Protein AF-A0A8T3SNE8-F1 (afdb_monomer)

Sequence (83 aa):
MERSDSVADELERRGVAAPAALLMEAHRPLLPLLRQGIIFLGPLLSPLLGTRRFGMLREALEDPAVYDRIAARLTGERRDPSR

Mean predicted aligned error: 7.27 Å

pLDDT: mean 81.04, std 12.56, range [37.94, 90.31]

Foldseek 3Di:
DDVLVVVLVVCVVVVNLQVVLVVLVVCLVVLVVVLVVCVVCVVVVCVVCPPSRSVNVNVLSVDVVSSVVSSCVSVCVPDDPDD

Radius of gyration: 13.53 Å; Cα contacts (8 Å, |Δi|>4): 51; chains: 1; bounding box: 45×23×25 Å

Structure (mmCIF, N/CA/C/O backbone):
data_AF-A0A8T3SNE8-F1
#
_entry.id   AF-A0A8T3SNE8-F1
#
loop_
_atom_site.group_PDB
_atom_site.id
_atom_site.type_symbol
_atom_site.label_atom_id
_atom_site.label_alt_id
_atom_site.label_comp_id
_atom_site.label_asym_id
_atom_site.label_entity_id
_atom_site.label_seq_id
_atom_site.pdbx_PDB_ins_code
_atom_site.Cartn_x
_atom_site.Cartn_y
_atom_site.Cartn_z
_atom_site.occupancy
_atom_site.B_iso_or_equiv
_atom_site.auth_seq_id
_atom_site.auth_comp_id
_atom_site.auth_asym_id
_atom_site.auth_atom_id
_atom_site.pdbx_PDB_model_num
ATOM 1 N N . MET A 1 1 ? -1.168 -17.444 7.602 1.00 47.12 1 MET A N 1
ATOM 2 C CA . MET A 1 1 ? -1.756 -16.093 7.553 1.00 47.12 1 MET A CA 1
ATOM 3 C C . MET A 1 1 ? -0.648 -15.178 7.063 1.00 47.12 1 MET A C 1
ATOM 5 O O . MET A 1 1 ? 0.342 -15.014 7.769 1.00 47.12 1 MET A O 1
ATOM 9 N N . GLU A 1 2 ? -0.703 -14.802 5.788 1.00 54.66 2 GLU A N 1
ATOM 10 C CA . GLU A 1 2 ? 0.383 -14.119 5.069 1.00 54.66 2 GLU A CA 1
ATOM 11 C C . GLU A 1 2 ? 0.632 -12.734 5.703 1.00 54.66 2 GLU A C 1
ATOM 13 O O . GLU A 1 2 ? -0.315 -12.059 6.103 1.00 54.66 2 GLU A O 1
ATOM 18 N N . ARG A 1 3 ? 1.892 -12.299 5.866 1.00 58.16 3 ARG A N 1
ATOM 19 C CA . ARG A 1 3 ? 2.220 -11.016 6.540 1.00 58.16 3 ARG A CA 1
ATOM 20 C C . ARG A 1 3 ? 1.599 -9.798 5.850 1.00 58.16 3 ARG A C 1
ATOM 22 O O . ARG A 1 3 ? 1.384 -8.779 6.500 1.00 58.16 3 ARG A O 1
ATOM 29 N N . SER A 1 4 ? 1.306 -9.920 4.566 1.00 57.09 4 SER A N 1
ATOM 30 C CA . SER A 1 4 ? 0.647 -8.945 3.705 1.00 57.09 4 SER A CA 1
ATOM 31 C C . SER A 1 4 ? -0.815 -8.686 4.088 1.00 57.09 4 SER A C 1
ATOM 33 O O . SER A 1 4 ? -1.231 -7.526 4.114 1.00 57.09 4 SER A O 1
ATOM 35 N N . ASP A 1 5 ? -1.560 -9.711 4.517 1.00 64.75 5 ASP A N 1
ATOM 36 C CA . ASP A 1 5 ? -2.936 -9.541 5.016 1.00 64.75 5 ASP A CA 1
ATOM 37 C C . ASP A 1 5 ? -2.978 -8.657 6.270 1.00 64.75 5 ASP A C 1
ATOM 39 O O . ASP A 1 5 ? -3.898 -7.860 6.449 1.00 64.75 5 ASP A O 1
ATOM 43 N N . SER A 1 6 ? -1.919 -8.706 7.089 1.00 75.62 6 SER A N 1
ATOM 44 C CA . SER A 1 6 ? -1.807 -7.894 8.305 1.00 75.62 6 SER A CA 1
ATOM 45 C C . SER A 1 6 ? -1.770 -6.389 8.030 1.00 75.62 6 SER A C 1
ATOM 47 O O . SER A 1 6 ? -2.114 -5.627 8.935 1.00 75.62 6 SER A O 1
ATOM 49 N N . VAL A 1 7 ? -1.303 -5.943 6.856 1.00 80.12 7 VAL A N 1
ATOM 50 C CA . VAL A 1 7 ? -1.215 -4.509 6.523 1.00 80.12 7 VAL A CA 1
ATOM 51 C C . VAL A 1 7 ? -2.588 -3.979 6.138 1.00 80.12 7 VAL A C 1
ATOM 53 O O . VAL A 1 7 ? -3.013 -2.960 6.679 1.00 80.12 7 VAL A O 1
ATOM 56 N N . ALA A 1 8 ? -3.302 -4.696 5.268 1.00 82.75 8 ALA A N 1
ATOM 57 C CA . ALA A 1 8 ? -4.671 -4.348 4.909 1.00 82.75 8 ALA A CA 1
ATOM 58 C C . ALA A 1 8 ? -5.579 -4.341 6.147 1.00 82.75 8 ALA A C 1
ATOM 60 O O . ALA A 1 8 ? -6.267 -3.350 6.382 1.00 82.75 8 ALA A O 1
ATOM 61 N N . ASP A 1 9 ? -5.479 -5.365 7.009 1.00 84.44 9 ASP A N 1
ATOM 62 C CA . ASP A 1 9 ? -6.248 -5.410 8.256 1.00 84.44 9 ASP A CA 1
ATOM 63 C C . ASP A 1 9 ? -5.956 -4.198 9.163 1.00 84.44 9 ASP A C 1
ATOM 65 O O . ASP A 1 9 ? -6.843 -3.680 9.836 1.00 84.44 9 ASP A O 1
ATOM 69 N N . GLU A 1 10 ? -4.699 -3.752 9.238 1.00 84.50 10 GLU A N 1
ATOM 70 C CA . GLU A 1 10 ? -4.305 -2.617 10.079 1.00 84.50 10 GLU A CA 1
ATOM 71 C C . GLU A 1 10 ? -4.842 -1.290 9.529 1.00 84.50 10 GLU A C 1
ATOM 73 O O . GLU A 1 10 ? -5.266 -0.429 10.300 1.00 84.50 10 GLU A O 1
ATOM 78 N N . LEU A 1 11 ? -4.849 -1.129 8.205 1.00 85.06 11 LEU A N 1
ATOM 79 C CA . LEU A 1 11 ? -5.401 0.046 7.529 1.00 85.06 11 LEU A CA 1
ATOM 80 C C . LEU A 1 11 ? -6.931 0.096 7.649 1.00 85.06 11 LEU A C 1
ATOM 82 O O . LEU A 1 11 ? -7.488 1.166 7.904 1.00 85.06 11 LEU A O 1
ATOM 86 N N . GLU A 1 12 ? -7.595 -1.058 7.547 1.00 87.25 12 GLU A N 1
ATOM 87 C CA . GLU A 1 12 ? -9.028 -1.226 7.810 1.00 87.25 12 GLU A CA 1
ATOM 88 C C . GLU A 1 12 ? -9.364 -0.892 9.271 1.00 87.25 12 GLU A C 1
ATOM 90 O O . GLU A 1 12 ? -10.209 -0.032 9.522 1.00 87.25 12 GLU A O 1
ATOM 95 N N . ARG A 1 13 ? -8.648 -1.477 10.246 1.00 87.88 13 ARG A N 1
ATOM 96 C CA . ARG A 1 13 ? -8.838 -1.201 11.687 1.00 87.88 13 ARG A CA 1
ATOM 97 C C . ARG A 1 13 ? -8.684 0.276 12.043 1.00 87.88 13 ARG A C 1
ATOM 99 O O . ARG A 1 13 ? -9.332 0.756 12.968 1.00 87.88 13 ARG A O 1
ATOM 106 N N . ARG A 1 14 ? -7.811 0.993 11.334 1.00 87.12 14 ARG A N 1
ATOM 107 C CA . ARG A 1 14 ? -7.558 2.427 11.535 1.00 87.12 14 ARG A CA 1
ATOM 108 C C . ARG A 1 14 ? -8.537 3.330 10.781 1.00 87.12 14 ARG A C 1
ATOM 110 O O . ARG A 1 14 ? -8.420 4.545 10.897 1.00 87.12 14 ARG A O 1
ATOM 117 N N . GLY A 1 15 ? -9.468 2.770 10.005 1.00 87.00 15 GLY A N 1
ATOM 118 C CA . GLY A 1 15 ? -10.437 3.538 9.218 1.00 87.00 15 GLY A CA 1
ATOM 119 C C . GLY A 1 15 ? -9.819 4.307 8.046 1.00 87.00 15 GLY A C 1
ATOM 120 O O . GLY A 1 15 ? -10.434 5.234 7.529 1.00 87.00 15 GLY A O 1
ATOM 121 N N . VAL A 1 16 ? -8.606 3.940 7.619 1.00 89.81 16 VAL A N 1
ATOM 122 C CA . VAL A 1 16 ? -7.854 4.618 6.546 1.00 89.81 16 VAL A CA 1
ATOM 123 C C . VAL A 1 16 ? -7.727 3.761 5.285 1.00 89.81 16 VAL A C 1
ATOM 125 O O . VAL A 1 16 ? -6.908 4.056 4.420 1.00 89.81 16 VAL A O 1
ATOM 128 N N . ALA A 1 17 ? -8.536 2.708 5.155 1.00 87.94 17 ALA A N 1
ATOM 129 C CA . ALA A 1 17 ? -8.484 1.801 4.011 1.00 87.94 17 ALA A CA 1
ATOM 130 C C . ALA A 1 17 ? -8.705 2.523 2.670 1.00 87.94 17 ALA A C 1
ATOM 132 O O . ALA A 1 17 ? -7.879 2.400 1.773 1.00 87.94 17 ALA A O 1
ATOM 133 N N . ALA A 1 18 ? -9.755 3.343 2.561 1.00 84.19 18 ALA A N 1
ATOM 134 C CA . ALA A 1 18 ? -10.068 4.088 1.339 1.00 84.19 18 ALA A CA 1
ATOM 135 C C . ALA A 1 18 ? -8.960 5.076 0.904 1.00 84.19 18 ALA A C 1
ATOM 137 O O . ALA A 1 18 ? -8.524 5.005 -0.247 1.00 84.19 18 ALA A O 1
ATOM 138 N N . PRO A 1 19 ? -8.440 5.970 1.774 1.00 87.75 19 PRO A N 1
ATOM 139 C CA . PRO A 1 19 ? -7.330 6.836 1.383 1.00 87.75 19 PRO A CA 1
ATOM 140 C C . PRO A 1 19 ? -6.041 6.053 1.105 1.00 87.75 19 P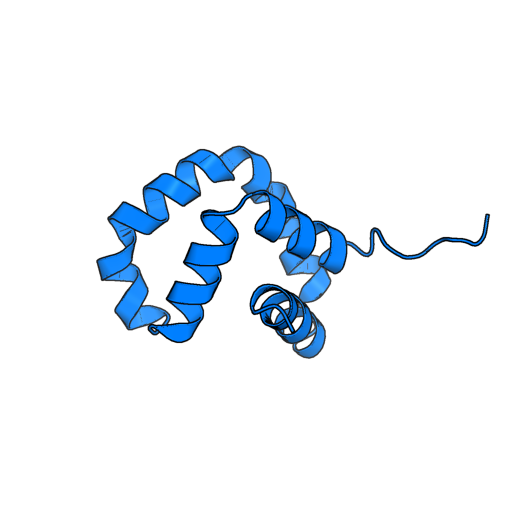RO A C 1
ATOM 142 O O . PRO A 1 19 ? -5.286 6.445 0.220 1.00 87.75 19 PRO A O 1
ATOM 145 N N . ALA A 1 20 ? -5.792 4.935 1.798 1.00 89.00 20 ALA A N 1
ATOM 146 C CA . ALA A 1 20 ? -4.648 4.078 1.500 1.00 89.00 20 ALA A CA 1
ATOM 147 C C . ALA A 1 20 ? -4.766 3.425 0.115 1.00 89.00 20 ALA A C 1
ATOM 149 O O . ALA A 1 20 ? -3.789 3.424 -0.627 1.00 89.00 20 ALA A O 1
ATOM 150 N N . ALA A 1 21 ? -5.954 2.946 -0.263 1.00 87.81 21 ALA A N 1
ATOM 151 C CA . ALA A 1 21 ? -6.224 2.378 -1.581 1.00 87.81 21 ALA A CA 1
ATOM 152 C C . ALA A 1 21 ? -5.958 3.390 -2.704 1.00 87.81 21 ALA A C 1
ATOM 154 O O . ALA A 1 21 ? -5.220 3.102 -3.643 1.00 87.81 21 ALA A O 1
ATOM 155 N N . LEU A 1 22 ? -6.494 4.608 -2.559 1.00 86.88 22 LEU A N 1
ATOM 156 C CA . LEU A 1 22 ? -6.270 5.708 -3.502 1.00 86.88 22 LEU A CA 1
ATOM 157 C C . LEU A 1 22 ? -4.786 6.040 -3.645 1.00 86.88 22 LEU A C 1
ATOM 159 O O . LEU A 1 22 ? -4.288 6.231 -4.753 1.00 86.88 22 LEU A O 1
ATOM 163 N N . LEU A 1 23 ? -4.073 6.096 -2.518 1.00 88.06 23 LEU A N 1
ATOM 164 C CA . LEU A 1 23 ? -2.646 6.366 -2.517 1.00 88.06 23 LEU A CA 1
ATOM 165 C C . LEU A 1 23 ? -1.883 5.231 -3.210 1.00 88.06 23 LEU A C 1
ATOM 167 O O . LEU A 1 23 ? -0.991 5.507 -4.003 1.00 88.06 23 LEU A O 1
ATOM 171 N N . MET A 1 24 ? -2.235 3.971 -2.959 1.00 88.44 24 MET A N 1
ATOM 172 C CA . MET A 1 24 ? -1.581 2.831 -3.602 1.00 88.44 24 MET A CA 1
ATOM 173 C C . MET A 1 24 ? -1.807 2.813 -5.116 1.00 88.44 24 MET A C 1
ATOM 175 O O . MET A 1 24 ? -0.848 2.651 -5.867 1.00 88.44 24 MET A O 1
ATOM 179 N N . GLU A 1 25 ? -3.028 3.077 -5.581 1.00 87.38 25 GLU A N 1
ATOM 180 C CA . GLU A 1 25 ? -3.318 3.152 -7.017 1.00 87.38 25 GLU A CA 1
ATOM 181 C C . GLU A 1 25 ? -2.548 4.302 -7.687 1.00 87.38 25 GLU A C 1
ATOM 183 O O . GLU A 1 25 ? -1.933 4.126 -8.738 1.00 87.38 25 GLU A O 1
ATOM 188 N N . ALA A 1 26 ? -2.480 5.469 -7.036 1.00 89.31 26 ALA A N 1
ATOM 189 C CA . ALA A 1 26 ? -1.726 6.616 -7.542 1.00 89.31 26 ALA A CA 1
ATOM 190 C C . ALA A 1 26 ? -0.212 6.347 -7.640 1.00 89.31 26 ALA A C 1
ATOM 192 O O . ALA A 1 26 ? 0.456 6.861 -8.538 1.00 89.31 26 ALA A O 1
ATOM 193 N N . HIS A 1 27 ? 0.338 5.533 -6.735 1.00 87.06 27 HIS A 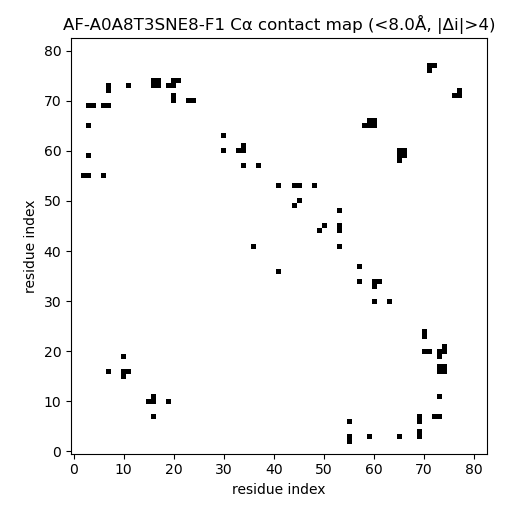N 1
ATOM 194 C CA . HIS A 1 27 ? 1.755 5.160 -6.732 1.00 87.06 27 HIS A CA 1
ATOM 195 C C . HIS A 1 27 ? 2.055 3.902 -7.554 1.00 87.06 27 HIS A C 1
ATOM 197 O O . HIS A 1 27 ? 3.228 3.591 -7.767 1.00 87.06 27 HIS A O 1
ATOM 203 N N . ARG A 1 28 ? 1.032 3.218 -8.076 1.00 86.12 28 ARG A N 1
ATOM 204 C CA . ARG A 1 28 ? 1.178 2.051 -8.947 1.00 86.12 28 ARG A CA 1
ATOM 205 C C . ARG A 1 28 ? 2.160 2.251 -10.111 1.00 86.12 28 ARG A C 1
ATOM 207 O O . ARG A 1 28 ? 3.077 1.439 -10.241 1.00 86.12 28 ARG A O 1
ATOM 214 N N . PRO A 1 29 ? 2.077 3.326 -10.923 1.00 89.25 29 PRO A N 1
ATOM 215 C CA . PRO A 1 29 ? 3.043 3.558 -12.003 1.00 89.25 29 PRO A CA 1
ATOM 216 C C . PRO A 1 29 ? 4.469 3.821 -11.498 1.00 89.25 29 PRO A C 1
ATOM 218 O O . PRO A 1 29 ? 5.436 3.630 -12.234 1.00 89.25 29 PRO A O 1
ATOM 221 N N . LEU A 1 30 ? 4.617 4.241 -10.239 1.00 89.56 30 LEU A N 1
ATOM 222 C CA . LEU A 1 30 ? 5.903 4.532 -9.614 1.00 89.56 30 LEU A CA 1
ATOM 223 C C . LEU A 1 30 ? 6.528 3.305 -8.943 1.00 89.56 30 LEU A C 1
ATOM 225 O O . LEU A 1 30 ? 7.667 3.407 -8.489 1.00 89.56 30 LEU A O 1
ATOM 229 N N . LEU A 1 31 ? 5.849 2.148 -8.889 1.00 87.38 31 LEU A N 1
ATOM 230 C CA . LEU A 1 31 ? 6.373 0.946 -8.225 1.00 87.38 31 LEU A CA 1
ATOM 231 C C . LEU A 1 31 ? 7.817 0.601 -8.608 1.00 87.38 31 LEU A C 1
ATOM 233 O O . LEU A 1 31 ? 8.606 0.345 -7.697 1.00 87.38 31 LEU A O 1
ATOM 237 N N . PRO A 1 32 ? 8.211 0.609 -9.899 1.00 88.12 32 PRO A N 1
ATOM 238 C CA . PRO A 1 32 ? 9.589 0.309 -10.278 1.00 88.12 32 PRO A CA 1
ATOM 239 C C . PRO A 1 32 ? 10.600 1.254 -9.611 1.00 88.12 32 PRO A C 1
ATOM 241 O O . PRO A 1 32 ? 11.639 0.813 -9.123 1.00 88.12 32 PRO A O 1
ATOM 244 N N . LEU A 1 33 ? 10.265 2.544 -9.511 1.00 89.38 33 LEU A N 1
ATOM 245 C CA . LEU A 1 33 ? 11.098 3.555 -8.859 1.00 89.38 33 LEU A CA 1
ATOM 246 C C . LEU A 1 33 ? 11.099 3.389 -7.338 1.00 89.38 33 LEU A C 1
ATOM 248 O O . LEU A 1 33 ? 12.150 3.492 -6.712 1.00 89.38 33 LEU A O 1
ATOM 252 N N . LEU A 1 34 ? 9.946 3.089 -6.736 1.00 86.88 34 LEU A N 1
ATOM 253 C CA . LEU A 1 34 ? 9.818 2.872 -5.292 1.00 86.88 34 LEU A CA 1
ATOM 254 C C . LEU A 1 34 ? 10.592 1.634 -4.825 1.00 86.88 34 LEU A C 1
ATOM 256 O O . LEU A 1 34 ? 11.203 1.663 -3.759 1.00 86.88 34 LEU A O 1
ATOM 260 N N . ARG A 1 35 ? 10.638 0.577 -5.643 1.00 87.31 35 ARG A N 1
ATOM 261 C CA . ARG A 1 35 ? 11.464 -0.618 -5.406 1.00 87.31 35 ARG A CA 1
ATOM 262 C C . ARG A 1 35 ? 12.950 -0.300 -5.387 1.00 87.31 35 ARG A C 1
ATOM 264 O O . ARG A 1 35 ? 13.668 -0.769 -4.513 1.00 87.31 35 ARG A O 1
ATOM 271 N N . GLN A 1 36 ? 13.416 0.517 -6.324 1.00 87.94 36 GLN A N 1
ATOM 272 C CA . GLN A 1 36 ? 14.802 0.979 -6.314 1.00 87.94 36 GLN A CA 1
ATOM 273 C C . GLN A 1 36 ? 15.058 1.892 -5.101 1.00 87.94 36 GLN A C 1
ATOM 275 O O . GLN A 1 36 ? 16.072 1.777 -4.410 1.00 87.94 36 GLN A O 1
ATOM 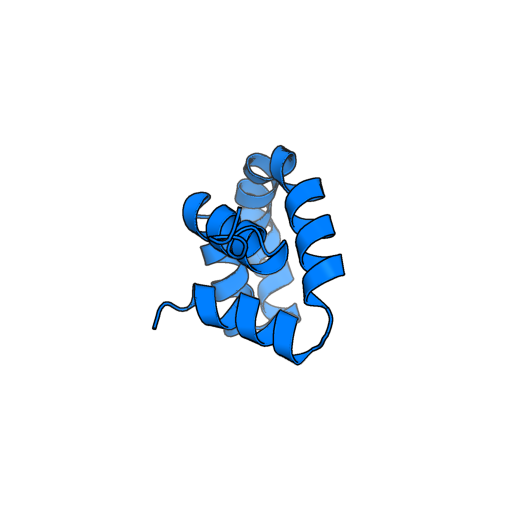280 N N . GLY A 1 37 ? 14.100 2.776 -4.819 1.00 87.06 37 GLY A N 1
ATOM 281 C CA . GLY A 1 37 ? 14.152 3.755 -3.744 1.00 87.06 37 GLY A CA 1
ATOM 282 C C . GLY A 1 37 ? 14.236 3.117 -2.364 1.00 87.06 37 GLY A C 1
ATOM 283 O O . GLY A 1 37 ? 15.045 3.563 -1.561 1.00 87.06 37 GLY A O 1
ATOM 284 N N . ILE A 1 38 ? 13.481 2.050 -2.085 1.00 88.06 38 ILE A N 1
ATOM 285 C CA . ILE A 1 38 ? 13.495 1.392 -0.768 1.00 88.06 38 ILE A CA 1
ATOM 286 C C . ILE A 1 38 ? 14.847 0.733 -0.459 1.00 88.06 38 ILE A C 1
ATOM 288 O O . ILE A 1 38 ? 15.237 0.662 0.703 1.00 88.06 38 ILE A O 1
ATOM 292 N N . ILE A 1 39 ? 15.586 0.293 -1.484 1.00 85.94 39 ILE A N 1
ATOM 293 C CA . ILE A 1 39 ? 16.938 -0.263 -1.331 1.00 85.94 39 ILE A CA 1
ATOM 294 C C . ILE A 1 39 ? 17.919 0.855 -0.965 1.00 85.94 39 ILE A C 1
ATOM 296 O O . ILE A 1 39 ? 18.706 0.708 -0.032 1.00 85.94 39 ILE A O 1
ATOM 300 N N . PHE A 1 40 ? 17.842 1.992 -1.663 1.00 88.50 40 PHE A N 1
ATOM 301 C CA . PHE A 1 40 ? 18.745 3.124 -1.448 1.00 88.50 40 PHE A CA 1
ATOM 302 C C . PHE A 1 40 ? 18.441 3.897 -0.154 1.00 88.50 40 PHE A C 1
ATOM 304 O O . PHE A 1 40 ? 19.332 4.171 0.644 1.00 88.50 40 PHE A O 1
ATOM 311 N N . LEU A 1 41 ? 17.169 4.221 0.083 1.00 87.00 41 LEU A N 1
ATOM 312 C CA . LEU A 1 41 ? 16.690 4.949 1.262 1.00 87.00 41 LEU A CA 1
ATOM 313 C C . LEU A 1 41 ? 16.488 4.037 2.475 1.00 87.00 41 LEU A C 1
ATOM 315 O O . LEU A 1 41 ? 16.221 4.529 3.568 1.00 87.00 41 LEU A O 1
ATOM 319 N N . GLY A 1 42 ? 16.618 2.720 2.318 1.00 84.31 42 GLY A N 1
ATOM 320 C CA . GLY A 1 42 ? 1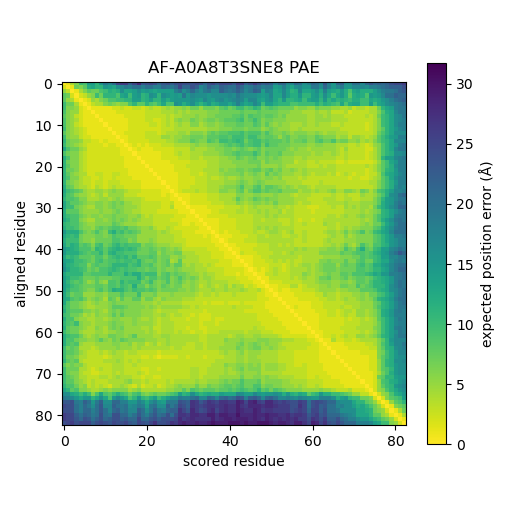6.369 1.741 3.372 1.00 84.31 42 GLY A CA 1
ATOM 321 C C . GLY A 1 42 ? 17.105 2.017 4.686 1.00 84.31 42 GLY A C 1
ATOM 322 O O . GLY A 1 42 ? 16.449 2.070 5.727 1.00 84.31 42 GLY A O 1
ATOM 323 N N . PRO A 1 43 ? 18.427 2.273 4.675 1.00 87.38 43 PRO A N 1
ATOM 324 C CA . PRO A 1 43 ? 19.175 2.620 5.884 1.00 87.38 43 PRO A CA 1
ATOM 325 C C . PRO A 1 43 ? 18.652 3.877 6.592 1.00 87.38 43 PRO A C 1
ATOM 327 O O . PRO A 1 43 ? 18.706 3.953 7.816 1.00 87.38 43 PRO A O 1
ATOM 330 N N . LEU A 1 44 ? 18.111 4.839 5.838 1.00 88.75 44 LEU A N 1
ATOM 331 C CA . LEU A 1 44 ? 17.546 6.077 6.375 1.00 88.75 44 LEU A CA 1
ATOM 332 C C . LEU A 1 44 ? 16.122 5.875 6.920 1.00 88.75 44 LEU A C 1
ATOM 334 O O . LEU A 1 44 ? 15.763 6.431 7.955 1.00 88.75 44 LEU A O 1
ATOM 338 N N . LEU A 1 45 ? 15.312 5.061 6.241 1.00 83.62 45 LEU A N 1
ATOM 339 C CA . LEU A 1 45 ? 13.914 4.795 6.597 1.00 83.62 45 LEU A CA 1
ATOM 340 C C . LEU A 1 45 ? 13.767 3.769 7.728 1.00 83.62 45 LEU A C 1
ATOM 342 O O . LEU A 1 45 ? 12.811 3.836 8.500 1.00 83.62 45 LEU A O 1
ATOM 346 N N . SER A 1 46 ? 14.712 2.835 7.845 1.00 84.56 46 SER A N 1
ATOM 347 C CA . SER A 1 46 ? 14.720 1.770 8.853 1.00 84.56 46 SER A CA 1
ATOM 348 C C . SER A 1 46 ? 14.615 2.280 10.304 1.00 84.56 46 SER A C 1
ATOM 350 O O . SER A 1 46 ? 13.727 1.801 11.014 1.00 84.56 46 SER A O 1
ATOM 352 N N . PRO A 1 47 ? 15.412 3.267 10.773 1.00 88.56 47 PRO A N 1
ATOM 353 C CA . PRO A 1 47 ? 15.288 3.782 12.141 1.00 88.56 47 PRO A CA 1
ATOM 354 C C . PRO A 1 47 ? 13.978 4.543 12.389 1.00 88.56 47 PRO A C 1
ATOM 356 O O . PRO A 1 47 ? 13.462 4.506 13.502 1.00 88.56 47 PRO A O 1
ATOM 359 N N . LEU A 1 48 ? 13.411 5.195 11.368 1.00 90.31 48 LEU A N 1
ATOM 360 C CA . LEU A 1 48 ? 12.163 5.956 11.499 1.00 90.31 48 LEU A CA 1
ATOM 361 C C . LEU A 1 48 ? 10.929 5.044 11.559 1.00 90.31 48 LEU A C 1
ATOM 363 O O . LEU A 1 48 ? 10.018 5.256 12.357 1.00 90.31 48 LEU A O 1
ATOM 367 N N . LEU A 1 49 ? 10.884 4.030 10.695 1.00 84.25 49 LEU A N 1
ATOM 368 C CA . LEU A 1 49 ? 9.745 3.118 10.576 1.00 84.25 49 LEU A CA 1
ATOM 369 C C . LEU A 1 49 ? 9.845 1.928 11.542 1.00 84.25 49 LEU A C 1
ATOM 371 O O . LEU A 1 49 ? 8.832 1.296 11.858 1.00 84.25 49 LEU A O 1
ATOM 375 N N . GLY A 1 50 ? 11.053 1.623 12.014 1.00 87.81 50 GLY A N 1
ATOM 376 C CA . GLY A 1 50 ? 11.376 0.399 12.730 1.00 87.81 50 GLY A CA 1
ATOM 377 C C . GLY A 1 50 ? 11.462 -0.811 11.794 1.00 87.81 50 GLY A C 1
ATOM 378 O O . GLY A 1 50 ? 10.829 -0.872 10.737 1.00 87.81 50 GLY A O 1
ATOM 379 N N . THR A 1 51 ? 12.210 -1.831 12.218 1.00 84.75 51 THR A N 1
ATOM 380 C CA . THR A 1 51 ? 12.521 -3.026 11.410 1.00 84.75 51 THR A CA 1
ATOM 381 C C . THR A 1 51 ? 11.278 -3.776 10.930 1.00 84.75 51 THR A C 1
ATOM 383 O O . THR A 1 51 ? 11.239 -4.247 9.796 1.00 84.75 51 THR A O 1
ATOM 386 N N . ARG A 1 52 ? 10.228 -3.850 11.759 1.00 84.50 52 ARG A N 1
ATOM 387 C CA . ARG A 1 52 ? 8.985 -4.560 11.421 1.00 84.50 52 ARG A CA 1
ATOM 388 C C . ARG A 1 52 ? 8.205 -3.879 10.295 1.00 84.50 52 ARG A C 1
ATOM 390 O O . ARG A 1 52 ? 7.841 -4.546 9.332 1.00 84.50 52 ARG A O 1
ATOM 397 N N . ARG A 1 53 ? 7.933 -2.574 10.413 1.00 82.94 53 ARG A N 1
ATOM 398 C CA . ARG A 1 53 ? 7.145 -1.835 9.407 1.00 82.94 53 ARG A CA 1
ATOM 399 C C . ARG A 1 53 ? 7.947 -1.637 8.128 1.00 82.94 53 ARG A C 1
ATOM 401 O O . ARG A 1 53 ? 7.387 -1.762 7.047 1.00 82.94 53 ARG A O 1
ATOM 408 N N . PHE A 1 54 ? 9.254 -1.401 8.255 1.00 86.62 54 PHE A N 1
ATOM 409 C CA . PHE A 1 54 ? 10.153 -1.346 7.110 1.00 86.62 54 PHE A CA 1
ATOM 410 C C . PHE A 1 54 ? 10.191 -2.682 6.355 1.00 86.62 54 PHE A C 1
ATOM 412 O O . PHE A 1 54 ? 10.072 -2.689 5.136 1.00 86.62 54 PHE A O 1
ATOM 419 N N . GLY A 1 55 ? 10.265 -3.813 7.067 1.00 86.31 55 GLY A N 1
ATOM 420 C CA . GLY A 1 55 ? 10.200 -5.144 6.458 1.00 86.31 55 GLY A CA 1
ATOM 421 C C . GLY A 1 55 ? 8.898 -5.390 5.691 1.00 86.31 55 GLY A C 1
ATOM 422 O O . GLY A 1 55 ? 8.952 -5.852 4.558 1.00 86.31 55 GLY A O 1
ATOM 423 N N . MET A 1 56 ? 7.751 -5.012 6.268 1.00 83.31 56 MET A N 1
ATOM 424 C CA . MET A 1 56 ? 6.443 -5.111 5.600 1.00 83.31 56 MET A CA 1
ATOM 425 C C . MET A 1 56 ? 6.353 -4.224 4.354 1.00 83.31 56 MET A C 1
ATOM 427 O O . MET A 1 56 ? 5.868 -4.666 3.319 1.00 83.31 56 MET A O 1
ATOM 431 N N . LEU A 1 57 ? 6.834 -2.979 4.440 1.00 84.50 57 LEU A N 1
ATOM 432 C CA . LEU A 1 57 ? 6.868 -2.059 3.303 1.00 84.50 57 LEU A CA 1
ATOM 433 C C . LEU A 1 57 ? 7.771 -2.589 2.185 1.00 84.50 57 LEU A C 1
ATOM 435 O O . LEU A 1 57 ? 7.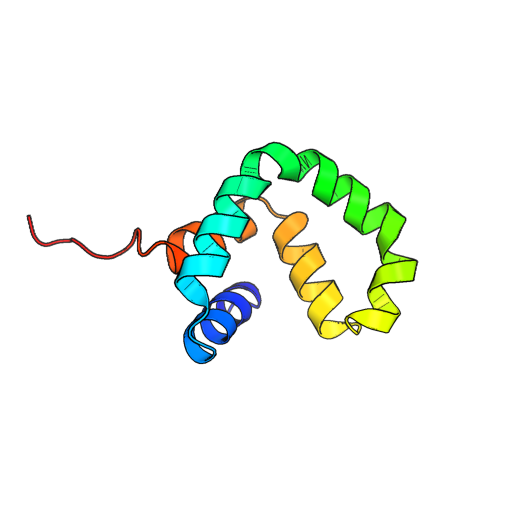396 -2.551 1.018 1.00 84.50 57 LEU A O 1
ATOM 439 N N . ARG A 1 58 ? 8.951 -3.105 2.543 1.00 86.62 58 ARG 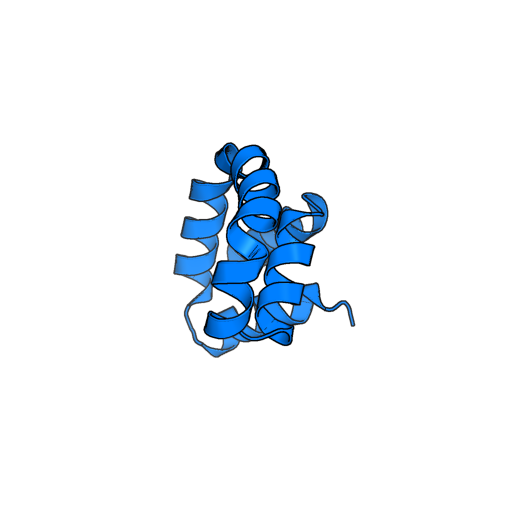A N 1
ATOM 440 C CA . ARG A 1 58 ? 9.892 -3.688 1.587 1.00 86.62 58 ARG A CA 1
ATOM 441 C C . ARG A 1 58 ? 9.289 -4.905 0.890 1.00 86.62 58 ARG A C 1
ATOM 443 O O . ARG A 1 58 ? 9.348 -4.965 -0.326 1.00 86.62 58 ARG A O 1
ATOM 450 N N . GLU A 1 59 ? 8.672 -5.818 1.640 1.00 86.50 59 GLU A N 1
ATOM 451 C CA . GLU A 1 59 ? 7.982 -7.002 1.105 1.00 86.50 59 GLU A CA 1
ATOM 452 C C . GLU A 1 59 ? 6.856 -6.609 0.136 1.00 86.50 59 GLU A C 1
ATOM 454 O O . GLU A 1 59 ? 6.799 -7.121 -0.980 1.00 86.50 59 GLU A O 1
ATOM 459 N N . ALA A 1 60 ? 6.022 -5.634 0.516 1.00 85.38 60 ALA A N 1
ATOM 460 C CA . ALA A 1 60 ? 4.945 -5.139 -0.338 1.00 85.38 60 ALA A CA 1
ATOM 461 C C . ALA A 1 60 ? 5.455 -4.476 -1.625 1.00 85.38 60 ALA A C 1
ATOM 463 O O . ALA A 1 60 ? 4.801 -4.577 -2.654 1.00 85.38 60 ALA A O 1
ATOM 464 N N . LEU A 1 61 ? 6.602 -3.792 -1.591 1.00 87.12 61 LEU A N 1
ATOM 465 C CA . LEU A 1 61 ? 7.187 -3.180 -2.786 1.00 87.12 61 LEU A CA 1
ATOM 466 C C . LEU A 1 61 ? 7.953 -4.199 -3.646 1.00 87.12 61 LEU A C 1
ATOM 468 O O . LEU A 1 61 ? 7.916 -4.108 -4.870 1.00 87.12 61 LEU A O 1
ATOM 472 N N . GLU A 1 62 ? 8.655 -5.160 -3.039 1.00 86.75 62 GLU A N 1
ATOM 473 C CA . GLU A 1 62 ? 9.457 -6.174 -3.740 1.00 86.75 62 GLU A CA 1
ATOM 474 C C . GLU A 1 62 ? 8.605 -7.184 -4.519 1.00 86.75 62 GLU A C 1
ATOM 476 O O . GLU A 1 62 ? 9.053 -7.659 -5.567 1.00 86.75 62 GLU A O 1
ATOM 481 N N . ASP A 1 63 ? 7.390 -7.482 -4.063 1.00 85.94 63 ASP A N 1
ATOM 482 C CA . ASP A 1 63 ? 6.450 -8.344 -4.777 1.00 85.94 63 ASP A CA 1
ATOM 483 C C . ASP A 1 63 ? 5.248 -7.531 -5.303 1.00 85.94 63 ASP A C 1
ATOM 485 O O . ASP A 1 63 ? 4.330 -7.209 -4.541 1.00 85.94 63 ASP A O 1
ATOM 489 N N . PRO A 1 64 ? 5.200 -7.222 -6.617 1.00 82.62 64 PRO A N 1
ATOM 490 C CA . PRO A 1 64 ? 4.069 -6.528 -7.229 1.00 82.62 64 PRO A CA 1
ATOM 491 C C . PRO A 1 64 ? 2.735 -7.242 -7.003 1.00 82.62 64 PRO A C 1
ATOM 493 O O . PRO A 1 64 ? 1.711 -6.581 -6.873 1.00 82.62 64 PRO A O 1
ATOM 496 N N . ALA A 1 65 ? 2.730 -8.577 -6.910 1.00 85.38 65 ALA A N 1
ATOM 497 C CA . ALA A 1 65 ? 1.511 -9.331 -6.660 1.00 85.38 65 ALA A CA 1
ATOM 498 C C . ALA A 1 65 ? 1.009 -9.128 -5.225 1.00 85.38 65 ALA A C 1
ATOM 500 O O . ALA A 1 65 ? -0.198 -9.133 -4.998 1.00 85.38 65 ALA A O 1
ATOM 501 N N . VAL A 1 66 ? 1.904 -8.934 -4.251 1.00 85.94 66 VAL A N 1
ATOM 502 C CA . VAL A 1 66 ? 1.524 -8.558 -2.881 1.00 85.94 66 VAL A CA 1
ATOM 503 C C . VAL A 1 66 ? 0.965 -7.139 -2.857 1.00 85.94 66 VAL A C 1
ATOM 505 O O . VAL A 1 66 ? -0.083 -6.917 -2.249 1.00 85.94 66 VAL A O 1
ATOM 508 N N . TYR A 1 67 ? 1.624 -6.197 -3.537 1.00 86.38 67 TYR A N 1
ATOM 509 C CA . TYR A 1 67 ? 1.144 -4.820 -3.651 1.00 86.38 67 TYR A CA 1
ATOM 510 C C . TYR A 1 67 ? -0.272 -4.763 -4.229 1.00 86.38 67 TYR A C 1
ATOM 512 O O . TYR A 1 67 ? -1.167 -4.169 -3.626 1.00 86.38 67 TYR A O 1
ATOM 520 N N . ASP A 1 68 ? -0.480 -5.443 -5.358 1.00 85.88 68 ASP A N 1
ATOM 521 C CA . ASP A 1 68 ? -1.760 -5.497 -6.056 1.00 85.88 68 ASP A CA 1
ATOM 522 C C . ASP A 1 68 ? -2.832 -6.195 -5.207 1.00 85.88 68 ASP A C 1
ATOM 524 O O . ASP A 1 68 ? -3.970 -5.735 -5.165 1.00 85.88 68 ASP A O 1
ATOM 528 N N . ARG A 1 69 ? -2.486 -7.259 -4.461 1.00 85.12 69 ARG A N 1
ATOM 529 C CA . ARG A 1 69 ? -3.415 -7.904 -3.513 1.00 85.12 69 ARG A CA 1
ATOM 530 C C . ARG A 1 69 ? -3.877 -6.943 -2.418 1.00 85.12 69 ARG A C 1
ATOM 532 O O . ARG A 1 69 ? -5.066 -6.921 -2.102 1.00 85.12 69 ARG A O 1
ATOM 539 N N . ILE A 1 70 ? -2.962 -6.164 -1.840 1.00 85.56 70 ILE A N 1
ATOM 540 C CA . ILE A 1 70 ? -3.295 -5.184 -0.798 1.00 85.56 70 ILE A CA 1
ATOM 541 C C . ILE A 1 70 ? -4.162 -4.069 -1.393 1.00 85.56 70 ILE A C 1
ATOM 543 O O . ILE A 1 70 ? -5.202 -3.753 -0.822 1.00 85.56 70 ILE A O 1
ATOM 547 N N . ALA A 1 71 ? -3.787 -3.521 -2.553 1.00 85.38 71 ALA A N 1
ATOM 548 C CA . ALA A 1 71 ? -4.559 -2.483 -3.234 1.00 85.38 71 ALA A CA 1
ATOM 549 C C . ALA A 1 71 ? -5.985 -2.961 -3.565 1.00 85.38 71 ALA A C 1
ATOM 551 O O . ALA A 1 71 ? -6.943 -2.325 -3.133 1.00 85.38 71 ALA A O 1
ATOM 552 N N . ALA A 1 72 ? -6.129 -4.125 -4.211 1.00 84.56 72 ALA A N 1
ATOM 553 C CA . ALA A 1 72 ? -7.422 -4.714 -4.578 1.00 84.56 72 ALA A CA 1
ATOM 554 C C . ALA A 1 72 ? -8.307 -5.029 -3.362 1.00 84.56 72 ALA A C 1
ATOM 556 O O . ALA A 1 72 ? -9.536 -4.925 -3.406 1.00 84.56 72 ALA A O 1
ATOM 557 N N . ARG A 1 73 ? -7.690 -5.428 -2.244 1.00 84.44 73 ARG A N 1
ATOM 558 C CA . ARG A 1 73 ? -8.411 -5.644 -0.991 1.00 84.44 73 ARG A CA 1
ATOM 559 C C . ARG A 1 73 ? -8.934 -4.326 -0.417 1.00 84.44 73 ARG A C 1
ATOM 561 O O . ARG A 1 73 ? -10.094 -4.266 -0.019 1.00 84.44 73 ARG A O 1
ATOM 568 N N . LEU A 1 74 ? -8.106 -3.282 -0.397 1.00 85.00 74 LEU A N 1
ATOM 569 C CA . LEU A 1 74 ? -8.462 -1.974 0.160 1.00 85.00 74 LEU A CA 1
ATOM 570 C C . LEU A 1 74 ? -9.460 -1.193 -0.710 1.00 85.00 74 LEU A C 1
ATOM 572 O O . LEU A 1 74 ? -10.253 -0.426 -0.167 1.00 85.00 74 LEU A O 1
ATOM 576 N N . THR A 1 75 ? -9.452 -1.385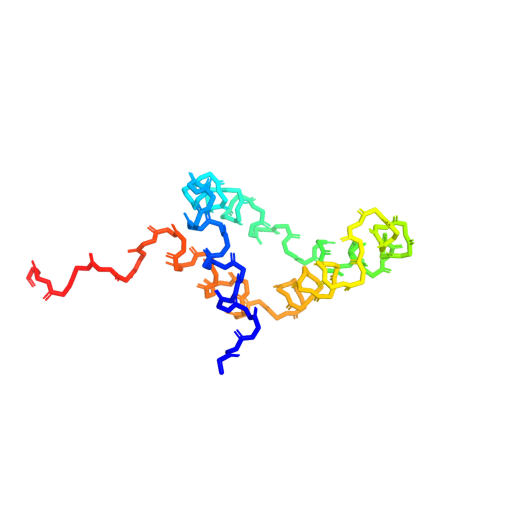 -2.034 1.00 79.75 75 THR A N 1
ATOM 577 C CA . THR A 1 75 ? -10.459 -0.817 -2.950 1.00 79.75 75 THR A CA 1
ATOM 578 C C . THR A 1 75 ? -11.806 -1.537 -2.877 1.00 79.75 75 THR A C 1
ATOM 580 O O . THR A 1 75 ? -12.801 -1.020 -3.380 1.00 79.75 75 THR A O 1
ATOM 583 N N . GLY A 1 76 ? -11.872 -2.708 -2.235 1.00 69.75 76 GLY A N 1
ATOM 584 C CA . GLY A 1 76 ? -13.104 -3.482 -2.135 1.00 69.75 76 GLY A CA 1
ATOM 585 C C . GLY A 1 76 ? -13.480 -4.220 -3.424 1.00 69.75 76 GLY A C 1
ATOM 586 O O . GLY A 1 76 ? -14.617 -4.672 -3.536 1.00 69.75 76 GLY A O 1
ATOM 587 N N . GLU A 1 77 ? -12.542 -4.442 -4.357 1.00 60.72 77 GLU A N 1
ATOM 588 C CA . GLU A 1 77 ? -12.755 -5.211 -5.605 1.00 60.72 77 GLU A CA 1
ATOM 589 C C . GLU A 1 77 ? -13.106 -6.701 -5.380 1.00 60.72 77 GLU A C 1
ATOM 591 O O . GLU A 1 77 ? -13.201 -7.496 -6.314 1.00 60.72 77 GLU A O 1
ATOM 596 N N . ARG A 1 78 ? -13.393 -7.102 -4.137 1.00 58.50 78 ARG A N 1
ATOM 597 C CA . ARG A 1 78 ? -14.035 -8.374 -3.809 1.00 58.50 78 ARG A CA 1
ATOM 598 C C . ARG A 1 78 ? -15.286 -8.190 -2.945 1.00 58.50 78 ARG A C 1
ATOM 600 O O . ARG A 1 78 ? -15.341 -8.713 -1.835 1.00 58.50 78 ARG A O 1
ATOM 607 N N . ARG A 1 79 ? -16.316 -7.519 -3.483 1.00 50.75 79 ARG A N 1
ATOM 608 C CA . ARG A 1 79 ? -17.735 -7.867 -3.241 1.00 50.75 79 ARG A CA 1
ATOM 609 C C . ARG A 1 79 ? -18.698 -7.203 -4.242 1.00 50.75 79 ARG A C 1
ATOM 611 O O . ARG A 1 79 ? -19.217 -6.130 -3.976 1.00 50.75 79 ARG A O 1
ATOM 618 N N . ASP A 1 80 ? -19.005 -7.910 -5.330 1.00 44.50 80 ASP A N 1
ATOM 619 C CA . ASP A 1 80 ? -20.406 -8.156 -5.703 1.00 44.50 80 ASP A CA 1
ATOM 620 C C . ASP A 1 80 ? -20.541 -9.472 -6.504 1.00 44.50 80 ASP A C 1
ATOM 622 O O . ASP A 1 80 ? -20.411 -9.476 -7.725 1.00 44.50 80 ASP A O 1
ATOM 626 N N . PRO A 1 81 ? -20.755 -10.625 -5.839 1.00 43.62 81 PRO A N 1
ATOM 627 C CA . PRO A 1 81 ? -21.237 -11.846 -6.485 1.00 43.62 81 PRO A CA 1
ATOM 628 C C . PRO A 1 81 ? -22.776 -11.872 -6.632 1.00 43.62 81 PRO A C 1
ATOM 630 O O . PRO A 1 81 ? -23.369 -12.946 -6.669 1.00 43.62 81 PRO A O 1
ATOM 633 N N . SER A 1 82 ? -23.437 -10.714 -6.687 1.00 48.22 82 SER A N 1
ATOM 634 C CA . SER A 1 82 ? -24.897 -10.588 -6.763 1.00 48.22 82 SER A CA 1
ATOM 635 C C . SER A 1 82 ? -25.323 -9.495 -7.755 1.00 48.22 82 SE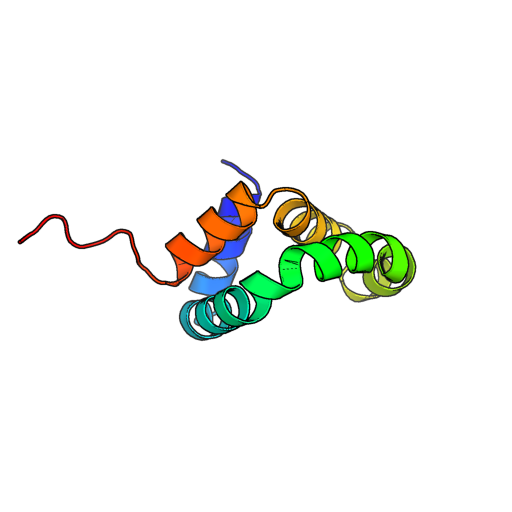R A C 1
ATOM 637 O O . SER A 1 82 ? -26.044 -8.555 -7.424 1.00 48.22 82 SER A O 1
ATOM 639 N N . ARG A 1 83 ? -24.920 -9.689 -9.014 1.00 37.94 83 ARG A N 1
ATOM 640 C CA . ARG A 1 83 ? -25.687 -9.284 -10.199 1.00 37.94 83 ARG A CA 1
ATOM 641 C C . ARG A 1 83 ? -25.948 -10.496 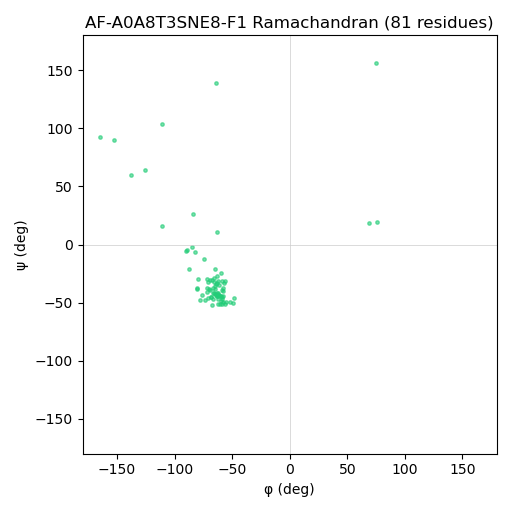-11.077 1.00 37.94 83 ARG A C 1
ATOM 643 O O . ARG A 1 83 ? -25.018 -11.321 -11.204 1.00 37.94 83 ARG A O 1
#

Secondary structure (DSSP, 8-state):
--TTHHHHHHHHHTT-HHHHHHHHHHHGGGHHHHHHHHHHHHHHHHHHHHHHHHHHHHHHHH-HHHHHHHHHHHTT-S-----

Solvent-accessible surface area (backbone atoms only — not comparable to full-atom values): 4754 Å² total; per-residue (Å²): 134,64,77,65,57,56,52,48,52,51,32,49,77,69,72,41,23,60,66,49,20,54,51,45,60,70,42,51,87,44,41,73,58,50,44,55,41,50,67,72,45,32,80,70,45,31,78,77,55,32,68,68,54,39,49,53,52,49,51,35,49,72,34,64,69,52,37,50,50,42,34,40,58,38,67,48,80,82,75,79,96,81,125